Protein AF-A0ABD0NLP5-F1 (afdb_monomer_lite)

Radius of gyration: 25.85 Å; chains: 1; bounding box: 29×28×86 Å

Sequence (72 aa):
VRLDPKGKYYNAFIQEVGTQTTAVTVFIEELGEKHLVPLTNLKPVNPVPAWNITPSRKGNSYNHPEQYPGEI

Organism: Cirrhinus mrigala (NCBI:txid683832)

Foldseek 3Di:
DADDPPDDDFDWAFDDDDPDPFWGWIQGPVVRDIDIGGPVNDDDDPPDPPPDPPPDDDDDDDDDDDDDDDDD

Secondary structure (DSSP, 8-state):
-BSSTTPPBPPEEEEE--S-TTEEEEEETTTTEEEEEEGGG--PPPPPP-TT---------------PPPP-

Structure (mmCIF, N/CA/C/O backbone):
data_AF-A0ABD0NLP5-F1
#
_entry.id   AF-A0ABD0NLP5-F1
#
loop_
_atom_site.group_PDB
_atom_site.id
_atom_site.type_symbol
_atom_site.label_atom_id
_atom_site.label_alt_id
_atom_site.label_comp_id
_atom_site.label_asym_id
_atom_site.lab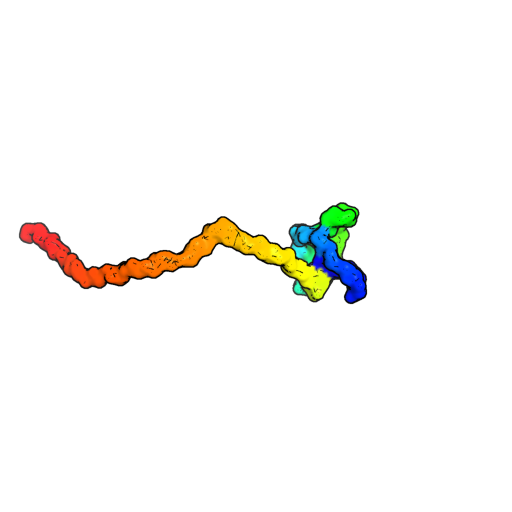el_entity_id
_atom_site.label_seq_id
_atom_site.pdbx_PDB_ins_code
_atom_site.Cartn_x
_atom_site.Cartn_y
_atom_site.Cartn_z
_atom_site.occupancy
_atom_site.B_iso_or_equiv
_atom_site.auth_seq_id
_atom_site.auth_comp_id
_atom_site.auth_asym_id
_atom_site.auth_atom_id
_atom_site.pdbx_PDB_model_num
ATOM 1 N N . VAL A 1 1 ? -2.749 1.833 2.691 1.00 93.19 1 VAL A N 1
ATOM 2 C CA . VAL A 1 1 ? -2.101 0.691 3.382 1.00 93.19 1 VAL A CA 1
ATOM 3 C C . VAL A 1 1 ? -2.601 0.610 4.808 1.00 93.19 1 VAL A C 1
ATOM 5 O O . VAL A 1 1 ? -2.642 1.646 5.450 1.00 93.19 1 VAL A O 1
ATOM 8 N N . ARG A 1 2 ? -2.991 -0.564 5.308 1.00 94.88 2 ARG A N 1
ATOM 9 C CA . ARG A 1 2 ? -3.386 -0.752 6.713 1.00 94.88 2 ARG A CA 1
ATOM 10 C C . ARG A 1 2 ? -2.352 -1.610 7.448 1.00 94.88 2 ARG A C 1
ATOM 12 O O . ARG A 1 2 ? -2.080 -2.722 7.007 1.00 94.88 2 ARG A O 1
ATOM 19 N N . LEU A 1 3 ? -1.803 -1.090 8.546 1.00 92.25 3 LEU A N 1
ATOM 20 C CA . LEU A 1 3 ? -0.812 -1.795 9.369 1.00 92.25 3 LEU A CA 1
ATOM 21 C C . LEU A 1 3 ? -1.482 -2.673 10.435 1.00 92.25 3 LEU A C 1
ATOM 23 O O . LEU A 1 3 ? -1.191 -3.861 10.518 1.00 92.25 3 LEU A O 1
ATOM 27 N N . ASP A 1 4 ? -2.457 -2.127 11.164 1.00 90.88 4 ASP A N 1
ATOM 28 C CA . ASP A 1 4 ? -3.191 -2.864 12.198 1.00 90.88 4 ASP A CA 1
ATOM 29 C C . ASP A 1 4 ? -4.547 -3.382 11.697 1.00 90.88 4 ASP A C 1
ATOM 31 O O . ASP A 1 4 ? -5.250 -2.658 10.987 1.00 90.88 4 ASP A O 1
ATOM 35 N N . PRO A 1 5 ? -5.025 -4.566 12.127 1.00 86.44 5 PRO A N 1
ATOM 36 C CA . PRO A 1 5 ? -6.317 -5.116 11.694 1.00 86.44 5 PRO A CA 1
ATOM 37 C C . PRO A 1 5 ? -7.519 -4.175 11.888 1.00 86.44 5 PRO A C 1
ATOM 39 O O . PRO A 1 5 ? -8.465 -4.207 11.099 1.00 86.44 5 PRO A O 1
ATOM 42 N N . LYS A 1 6 ? -7.478 -3.314 12.912 1.00 89.12 6 LYS A N 1
ATOM 43 C CA . LYS A 1 6 ? -8.505 -2.298 13.213 1.00 89.12 6 LYS A CA 1
ATOM 44 C C . LYS A 1 6 ? -8.025 -0.858 12.966 1.00 89.12 6 LYS A C 1
ATOM 46 O O . LYS A 1 6 ? -8.707 0.082 13.357 1.00 89.12 6 LYS A O 1
ATOM 51 N N . GLY A 1 7 ? -6.856 -0.689 12.348 1.00 91.06 7 GLY A N 1
ATOM 52 C CA . GLY A 1 7 ? -6.235 0.610 12.099 1.00 91.06 7 GLY A CA 1
ATOM 53 C C . GLY A 1 7 ? -6.789 1.337 10.872 1.00 91.06 7 GLY A C 1
ATOM 54 O O . GLY A 1 7 ? -7.537 0.776 10.062 1.00 91.06 7 GLY A O 1
ATOM 55 N N . LYS A 1 8 ? -6.379 2.601 10.726 1.00 93.25 8 LYS A N 1
ATOM 56 C CA . LYS A 1 8 ? -6.674 3.427 9.547 1.00 93.25 8 LYS A CA 1
ATOM 57 C C . LYS A 1 8 ? -5.851 2.989 8.328 1.00 93.25 8 LYS A C 1
ATOM 59 O O . LYS A 1 8 ? -4.880 2.240 8.441 1.00 93.25 8 LYS A O 1
ATOM 64 N N . TYR A 1 9 ? -6.245 3.478 7.153 1.00 94.12 9 TYR A N 1
ATOM 65 C CA . TYR A 1 9 ? -5.430 3.366 5.946 1.00 94.12 9 TYR A CA 1
ATOM 66 C C . TYR A 1 9 ? -4.534 4.598 5.811 1.00 94.12 9 TYR A C 1
ATOM 68 O O . TYR A 1 9 ? -5.008 5.723 5.923 1.00 94.12 9 TYR A O 1
ATOM 76 N N . TYR A 1 10 ? -3.259 4.358 5.534 1.00 94.56 10 TYR A N 1
ATOM 77 C CA . TYR A 1 10 ? -2.249 5.360 5.220 1.00 94.56 10 TYR A CA 1
ATOM 78 C C . TYR A 1 10 ? -2.050 5.465 3.707 1.00 94.56 10 TYR A C 1
ATOM 80 O O . TYR A 1 10 ? -2.158 4.450 3.001 1.00 94.56 10 TYR A O 1
ATOM 88 N N . ASN A 1 11 ? -1.712 6.656 3.219 1.00 94.69 11 ASN A N 1
ATOM 89 C CA . ASN A 1 11 ? -1.168 6.805 1.873 1.00 94.69 11 ASN A CA 1
ATOM 90 C C . ASN A 1 11 ? 0.213 6.155 1.802 1.00 94.69 11 ASN A C 1
ATOM 92 O O . ASN A 1 11 ? 0.986 6.174 2.763 1.00 94.69 11 ASN A O 1
ATOM 96 N N . ALA A 1 12 ? 0.492 5.519 0.672 1.00 95.38 12 ALA A N 1
ATOM 97 C CA . ALA A 1 12 ? 1.756 4.8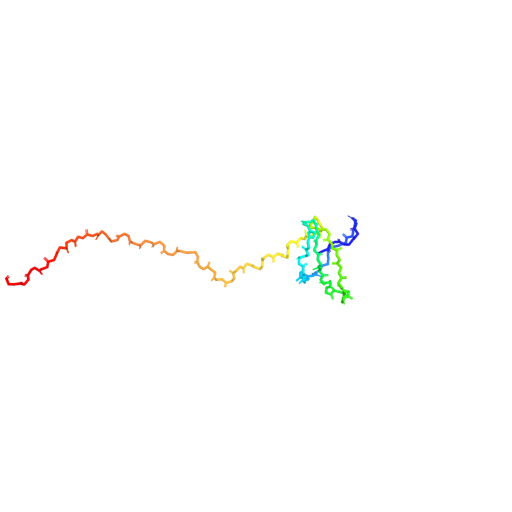45 0.456 1.00 95.38 12 ALA A CA 1
ATOM 98 C C . ALA A 1 12 ? 2.016 4.637 -1.030 1.00 95.38 12 ALA A C 1
ATOM 100 O O . ALA A 1 12 ? 1.082 4.541 -1.829 1.00 95.38 12 ALA A O 1
ATOM 101 N N . PHE A 1 13 ? 3.289 4.447 -1.353 1.00 94.69 13 PHE A N 1
ATOM 102 C CA . PHE A 1 13 ? 3.750 4.103 -2.689 1.00 94.69 13 PHE A CA 1
ATOM 103 C C . PHE A 1 13 ? 4.304 2.685 -2.695 1.00 94.69 13 PHE A C 1
ATOM 105 O O . PHE A 1 13 ? 5.076 2.312 -1.808 1.00 94.69 13 PHE A O 1
ATOM 112 N N . ILE A 1 14 ? 3.930 1.892 -3.697 1.00 94.06 14 ILE A N 1
ATOM 113 C CA . ILE A 1 14 ? 4.547 0.582 -3.913 1.00 94.06 14 ILE A CA 1
ATOM 114 C C . ILE A 1 14 ? 5.992 0.827 -4.343 1.00 94.06 14 ILE A C 1
ATOM 116 O O . ILE A 1 14 ? 6.237 1.566 -5.291 1.00 94.06 14 ILE A O 1
ATOM 120 N N . GLN A 1 15 ? 6.931 0.235 -3.612 1.00 95.06 15 GLN A N 1
ATOM 121 C CA . GLN A 1 15 ? 8.359 0.338 -3.904 1.00 95.06 15 GLN A CA 1
ATOM 122 C C . GLN A 1 15 ? 8.831 -0.885 -4.681 1.00 95.06 15 GLN A C 1
ATOM 124 O O . GLN A 1 15 ? 9.542 -0.752 -5.670 1.00 95.06 15 GLN A O 1
ATOM 129 N N . GLU A 1 16 ? 8.423 -2.074 -4.233 1.00 92.50 16 GLU A N 1
ATOM 130 C CA . GLU A 1 16 ? 8.879 -3.334 -4.806 1.00 92.50 16 GLU A CA 1
ATOM 131 C C . GLU 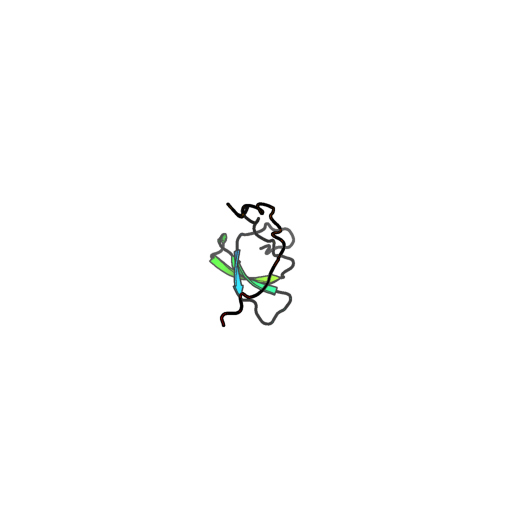A 1 16 ? 7.825 -4.432 -4.648 1.00 92.50 16 GLU A C 1
ATOM 133 O O . GLU A 1 16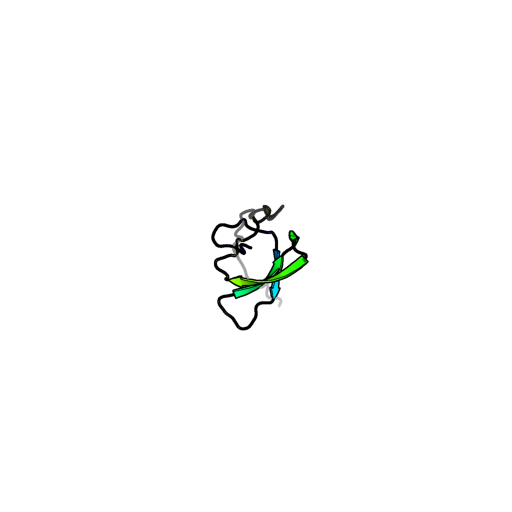 ? 7.166 -4.557 -3.609 1.00 92.50 16 GLU A O 1
ATOM 138 N N . VAL A 1 17 ? 7.714 -5.261 -5.685 1.00 85.31 17 VAL A N 1
ATOM 139 C CA . VAL A 1 17 ? 7.011 -6.543 -5.644 1.00 85.31 17 VAL A CA 1
ATOM 140 C C . VAL A 1 17 ? 8.083 -7.627 -5.610 1.00 85.31 17 VAL A C 1
ATOM 142 O O . VAL A 1 17 ? 8.735 -7.886 -6.618 1.00 85.31 17 VAL A O 1
ATOM 145 N N . GLY A 1 18 ? 8.307 -8.197 -4.426 1.00 80.31 18 GLY A N 1
ATOM 146 C CA . GLY A 1 18 ? 9.290 -9.260 -4.233 1.00 80.31 18 GLY A CA 1
ATOM 147 C C . GLY A 1 18 ? 8.802 -10.612 -4.766 1.00 80.31 18 GLY A C 1
ATOM 148 O O . GLY A 1 18 ? 7.819 -10.712 -5.497 1.00 80.31 18 GLY A O 1
ATOM 149 N N . THR A 1 19 ? 9.455 -11.693 -4.343 1.00 88.44 19 THR A N 1
ATOM 150 C CA . THR A 1 19 ? 9.057 -13.069 -4.703 1.00 88.44 19 THR A CA 1
ATOM 151 C C . THR A 1 19 ? 7.799 -13.552 -3.975 1.00 88.44 19 THR A C 1
ATOM 153 O O . THR A 1 19 ? 7.210 -14.564 -4.355 1.00 88.44 19 THR A O 1
ATOM 156 N N . GLN A 1 20 ? 7.372 -12.845 -2.925 1.00 87.06 20 GLN A N 1
ATOM 157 C CA . GLN A 1 20 ? 6.146 -13.153 -2.199 1.00 87.06 20 GLN A CA 1
ATOM 158 C C . GLN A 1 20 ? 4.923 -12.685 -2.984 1.00 87.06 20 GLN A C 1
ATOM 160 O O . GLN A 1 20 ? 4.678 -11.500 -3.162 1.00 87.06 20 GLN A O 1
ATOM 165 N N . THR A 1 21 ? 4.103 -13.644 -3.400 1.00 90.44 21 THR A N 1
ATOM 166 C CA . THR A 1 21 ? 2.882 -13.395 -4.178 1.00 90.44 21 THR A CA 1
ATOM 167 C C . THR A 1 21 ? 1.749 -12.770 -3.361 1.00 90.44 21 THR A C 1
ATOM 169 O O . THR A 1 21 ? 0.761 -12.314 -3.928 1.00 90.44 21 THR A O 1
ATOM 172 N N . THR A 1 22 ? 1.863 -12.755 -2.030 1.00 94.12 22 THR A N 1
ATOM 173 C CA . THR A 1 22 ? 0.798 -12.333 -1.106 1.00 94.12 22 THR A CA 1
ATOM 174 C C . THR A 1 22 ? 1.084 -11.014 -0.391 1.00 94.12 22 THR A C 1
ATOM 176 O O . THR A 1 22 ? 0.195 -10.488 0.286 1.00 94.12 22 THR A O 1
ATOM 179 N N . ALA A 1 23 ? 2.288 -10.459 -0.535 1.00 93.56 23 ALA A N 1
ATOM 180 C CA . ALA A 1 23 ? 2.717 -9.245 0.147 1.00 93.56 23 ALA A CA 1
ATOM 181 C C . ALA A 1 23 ? 3.653 -8.418 -0.735 1.00 93.56 23 ALA A C 1
ATOM 183 O O . ALA A 1 23 ? 4.350 -8.951 -1.592 1.00 93.56 23 ALA A O 1
ATOM 184 N N . VAL A 1 24 ? 3.672 -7.108 -0.511 1.00 95.69 24 VAL A N 1
ATOM 185 C CA . VAL A 1 24 ? 4.528 -6.173 -1.250 1.00 95.69 24 VAL A CA 1
ATOM 186 C C . VAL A 1 24 ? 5.187 -5.190 -0.301 1.00 95.69 24 VAL A C 1
ATOM 188 O O . VAL A 1 24 ? 4.652 -4.887 0.770 1.00 95.69 24 VAL A O 1
ATOM 191 N N . THR A 1 25 ? 6.339 -4.667 -0.712 1.00 95.50 25 THR A N 1
ATOM 192 C CA . THR A 1 25 ? 7.034 -3.623 0.034 1.00 95.50 25 THR A CA 1
ATOM 193 C C . THR A 1 25 ? 6.506 -2.265 -0.405 1.00 95.50 25 THR A C 1
ATOM 195 O O . THR A 1 25 ? 6.597 -1.877 -1.574 1.00 95.50 25 THR A O 1
ATOM 198 N N . VAL A 1 26 ? 5.959 -1.522 0.548 1.00 95.94 26 VAL A N 1
ATOM 199 C CA . VAL A 1 26 ? 5.401 -0.181 0.355 1.00 95.94 26 VAL A CA 1
ATOM 200 C C . VAL A 1 26 ? 6.148 0.823 1.219 1.00 95.94 26 VAL A C 1
ATOM 202 O O . VAL A 1 26 ? 6.606 0.490 2.305 1.00 95.94 26 VAL A O 1
ATOM 205 N N . PHE A 1 27 ? 6.258 2.060 0.754 1.00 96.56 27 PHE A N 1
ATOM 206 C CA . PHE A 1 27 ? 6.741 3.187 1.545 1.00 96.56 27 PHE A CA 1
ATOM 207 C C . PHE A 1 27 ? 5.549 3.993 2.044 1.00 96.56 27 PHE A C 1
ATOM 209 O O . PHE A 1 27 ? 4.751 4.456 1.227 1.00 96.56 27 PHE A O 1
ATOM 216 N N . ILE A 1 28 ? 5.416 4.146 3.359 1.00 95.69 28 ILE A N 1
ATOM 217 C CA . ILE A 1 28 ? 4.299 4.866 3.975 1.00 95.69 28 ILE A CA 1
ATOM 218 C C . ILE A 1 28 ? 4.680 6.335 4.120 1.00 95.69 28 ILE A C 1
ATOM 220 O O . ILE A 1 28 ? 5.601 6.666 4.860 1.00 95.69 28 ILE A O 1
ATOM 224 N N . GLU A 1 29 ? 3.946 7.208 3.431 1.00 92.88 29 GLU A N 1
ATOM 225 C CA . GLU A 1 29 ? 4.264 8.637 3.317 1.00 92.88 29 GLU A CA 1
ATOM 226 C C . GLU A 1 29 ? 4.328 9.335 4.683 1.00 92.88 29 GLU A C 1
ATOM 228 O O . GLU A 1 29 ? 5.292 10.038 4.964 1.00 92.88 29 GLU A O 1
ATOM 233 N N . GLU A 1 30 ? 3.345 9.083 5.557 1.00 92.62 30 GLU A N 1
ATOM 234 C CA . GLU A 1 30 ? 3.281 9.696 6.895 1.00 92.62 30 GLU A CA 1
ATOM 235 C C . GLU A 1 30 ? 4.411 9.229 7.829 1.00 92.62 30 GLU A C 1
ATOM 237 O O . GLU A 1 30 ? 4.760 9.949 8.761 1.00 92.62 30 GLU A O 1
ATOM 242 N N . LEU A 1 31 ? 4.953 8.024 7.614 1.00 92.81 31 LEU A N 1
ATOM 243 C CA . LEU A 1 31 ? 5.963 7.427 8.496 1.00 92.81 31 LEU A CA 1
ATOM 244 C C . LEU A 1 31 ? 7.387 7.618 7.974 1.00 92.81 31 LEU A C 1
ATOM 246 O O . LEU A 1 31 ? 8.329 7.586 8.755 1.00 92.81 31 LEU A O 1
ATOM 250 N N . GLY A 1 32 ? 7.562 7.801 6.666 1.00 94.81 32 GLY A N 1
ATOM 251 C CA . GLY A 1 32 ? 8.891 7.863 6.065 1.00 94.81 32 GLY A CA 1
ATOM 252 C C . GLY A 1 32 ? 9.613 6.509 6.030 1.00 94.81 32 GLY A C 1
ATOM 253 O O . GLY A 1 32 ? 10.830 6.471 5.866 1.00 94.81 32 GLY A O 1
ATOM 254 N N . GLU A 1 33 ? 8.884 5.397 6.172 1.00 95.94 33 GLU A N 1
ATOM 255 C CA . GLU A 1 33 ? 9.449 4.053 6.338 1.00 95.94 33 GLU A CA 1
ATOM 256 C C . GLU A 1 33 ? 8.902 3.043 5.317 1.00 95.94 33 GLU A C 1
ATOM 258 O O . GLU A 1 33 ? 7.785 3.171 4.798 1.00 95.94 33 GLU A O 1
ATOM 263 N N . LYS A 1 34 ? 9.705 2.007 5.025 1.00 95.31 34 LYS A N 1
ATOM 264 C CA . LYS A 1 34 ? 9.319 0.875 4.171 1.00 95.31 34 LYS A CA 1
ATOM 265 C C . LYS A 1 34 ? 8.738 -0.258 5.013 1.00 95.31 34 LYS A C 1
ATOM 267 O O . LYS A 1 34 ? 9.368 -0.712 5.960 1.00 95.31 34 LYS A O 1
ATOM 272 N N . HIS A 1 35 ? 7.587 -0.777 4.600 1.00 94.19 35 HIS A N 1
ATOM 273 C CA . HIS A 1 35 ? 6.903 -1.889 5.251 1.00 94.19 35 HIS A CA 1
ATOM 274 C C . HIS A 1 35 ? 6.552 -2.984 4.250 1.00 94.19 35 HIS A C 1
ATOM 276 O O . HIS A 1 35 ? 6.084 -2.700 3.147 1.00 94.19 35 HIS A O 1
ATOM 282 N N . LEU A 1 36 ? 6.714 -4.241 4.663 1.00 94.81 36 LEU A N 1
ATOM 283 C CA . LEU A 1 36 ? 6.184 -5.393 3.941 1.00 94.81 36 LEU A CA 1
ATOM 284 C C . LEU A 1 36 ? 4.739 -5.631 4.382 1.00 94.81 36 LEU A C 1
ATOM 286 O O . LEU A 1 36 ? 4.485 -5.929 5.549 1.00 94.81 36 LEU A O 1
ATOM 290 N N . VAL A 1 37 ? 3.785 -5.460 3.467 1.00 94.06 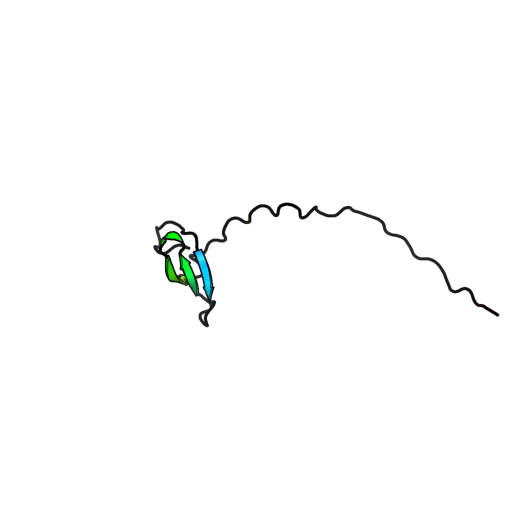37 VAL A N 1
ATOM 291 C CA . VAL A 1 37 ? 2.354 -5.460 3.796 1.00 94.06 37 VAL A CA 1
ATOM 292 C C . VAL A 1 37 ? 1.590 -6.455 2.919 1.00 94.06 37 VAL A C 1
ATOM 294 O O . VAL A 1 37 ? 1.816 -6.491 1.707 1.00 94.06 37 VAL A O 1
ATOM 297 N N . PRO A 1 38 ? 0.655 -7.244 3.489 1.00 94.50 38 PRO A N 1
ATOM 298 C CA . PRO A 1 38 ? -0.206 -8.126 2.711 1.00 94.50 38 PRO A CA 1
ATOM 299 C C . PRO A 1 38 ? -1.049 -7.366 1.686 1.00 94.50 38 PRO A C 1
ATOM 301 O O . PRO A 1 38 ? -1.585 -6.294 1.981 1.00 94.50 38 PRO A O 1
ATOM 304 N N . LEU A 1 39 ? -1.264 -7.969 0.516 1.00 93.94 39 LEU A N 1
ATOM 305 C CA . LEU A 1 39 ? -2.105 -7.395 -0.542 1.00 93.94 39 LEU A CA 1
ATOM 306 C C . LEU A 1 39 ? -3.543 -7.120 -0.069 1.00 93.94 39 LEU A C 1
ATOM 308 O O . LEU A 1 39 ? -4.154 -6.136 -0.477 1.00 93.94 39 LEU A O 1
ATOM 312 N N . THR A 1 40 ? -4.064 -7.931 0.857 1.00 94.38 40 THR A N 1
ATOM 313 C CA . THR A 1 40 ? -5.398 -7.763 1.466 1.00 94.38 40 THR A CA 1
ATOM 314 C C . THR A 1 40 ? -5.540 -6.493 2.310 1.00 94.38 40 THR A C 1
ATOM 316 O O . THR A 1 40 ? -6.657 -6.061 2.592 1.00 94.38 40 THR A O 1
ATOM 319 N N . ASN A 1 41 ? -4.424 -5.879 2.708 1.00 94.69 41 ASN A N 1
ATOM 320 C CA . ASN A 1 41 ? -4.381 -4.642 3.485 1.00 94.69 41 ASN A CA 1
ATOM 321 C C . ASN A 1 41 ? -4.089 -3.403 2.615 1.00 94.69 41 ASN A C 1
ATOM 323 O O . ASN A 1 41 ? -3.878 -2.300 3.140 1.00 94.69 41 ASN A O 1
ATOM 327 N N . LEU A 1 42 ? -4.089 -3.554 1.289 1.00 93.44 42 LEU A N 1
ATOM 328 C CA . LEU A 1 42 ? -3.997 -2.452 0.341 1.00 93.44 42 LEU A CA 1
ATOM 329 C C . LEU A 1 42 ? -5.387 -2.036 -0.130 1.00 93.44 42 LEU A C 1
ATOM 331 O O . LEU A 1 42 ? -6.275 -2.856 -0.341 1.00 93.44 42 LEU A O 1
ATOM 335 N N . LYS A 1 43 ? -5.559 -0.731 -0.319 1.00 92.44 43 LYS A N 1
ATOM 336 C CA . LYS A 1 43 ? -6.701 -0.167 -1.031 1.00 92.44 43 LYS A CA 1
ATOM 337 C C . LYS A 1 43 ? -6.161 0.719 -2.145 1.00 92.44 43 LYS A C 1
ATOM 339 O O . LYS A 1 43 ? -5.208 1.456 -1.876 1.00 92.44 43 LYS A O 1
ATOM 344 N N . PRO A 1 44 ? -6.732 0.650 -3.358 1.00 89.19 44 PRO A N 1
ATOM 345 C CA . PRO A 1 44 ? -6.377 1.581 -4.411 1.00 89.19 44 PRO A CA 1
ATOM 346 C C . PRO A 1 44 ? -6.700 2.997 -3.937 1.00 89.19 44 PRO A C 1
ATOM 348 O O . PRO A 1 44 ? -7.747 3.237 -3.330 1.00 89.19 44 PRO A O 1
ATOM 351 N N . VAL A 1 45 ? -5.786 3.928 -4.195 1.00 86.69 45 VAL A N 1
ATOM 352 C CA . VAL A 1 45 ? -6.101 5.350 -4.061 1.00 86.69 45 VAL A CA 1
ATOM 353 C C . VAL A 1 45 ? -7.207 5.639 -5.072 1.00 86.69 45 VAL A C 1
ATOM 355 O O . VAL A 1 45 ? -7.152 5.123 -6.190 1.00 86.69 45 VAL A O 1
ATOM 358 N N . ASN A 1 46 ? -8.235 6.391 -4.662 1.00 80.25 46 ASN A N 1
ATOM 359 C CA . ASN A 1 46 ? -9.351 6.728 -5.543 1.00 80.25 46 ASN A CA 1
ATOM 360 C C . ASN A 1 46 ? -8.790 7.221 -6.882 1.00 80.25 46 ASN A C 1
ATOM 362 O O . ASN A 1 46 ? -8.005 8.176 -6.870 1.00 80.25 46 ASN A O 1
ATOM 366 N N . PRO A 1 47 ? -9.144 6.585 -8.014 1.00 67.88 47 PRO A N 1
ATOM 367 C CA . PRO A 1 47 ? -8.711 7.082 -9.302 1.00 67.88 47 PRO A CA 1
ATOM 368 C C . PRO A 1 47 ? -9.265 8.495 -9.427 1.00 67.88 47 PRO A C 1
ATOM 370 O O . PRO A 1 47 ? -10.478 8.708 -9.365 1.00 67.88 47 PRO A O 1
ATOM 373 N N . VAL A 1 48 ? -8.370 9.474 -9.543 1.00 66.81 48 VAL A N 1
ATOM 374 C CA . VAL A 1 48 ? -8.774 10.824 -9.930 1.00 66.81 48 VAL A CA 1
ATOM 375 C C . VAL A 1 48 ? -9.530 10.655 -11.253 1.00 66.81 48 VAL A C 1
ATOM 377 O O . VAL A 1 48 ? -9.009 9.946 -12.122 1.00 66.81 48 VAL A O 1
ATOM 380 N N . PRO A 1 49 ? -10.749 11.208 -11.420 1.00 63.56 49 PRO A N 1
ATOM 381 C CA . PRO A 1 49 ? -11.456 11.114 -12.688 1.00 63.56 49 PRO A CA 1
ATOM 382 C C . PRO A 1 49 ? -10.496 11.564 -13.785 1.00 63.56 49 PRO A C 1
ATOM 384 O O . PRO A 1 49 ? -9.955 12.667 -13.707 1.00 63.56 49 PRO A O 1
ATOM 387 N N . ALA A 1 50 ? -10.215 10.674 -14.737 1.00 60.03 50 ALA A N 1
ATOM 388 C CA . ALA A 1 50 ? -9.295 10.940 -15.829 1.00 60.03 50 ALA A CA 1
ATOM 389 C C . ALA A 1 50 ? -9.770 12.209 -16.548 1.00 60.03 50 ALA A C 1
ATOM 391 O O . ALA A 1 50 ? -10.795 12.207 -17.232 1.00 60.03 50 ALA A O 1
ATOM 392 N N . TRP A 1 51 ? -9.071 13.316 -16.321 1.00 60.03 51 TRP A N 1
ATOM 393 C CA . TRP A 1 51 ? -9.414 14.623 -16.852 1.00 60.03 51 TRP A CA 1
ATOM 394 C C . TRP A 1 51 ? -9.135 14.612 -18.360 1.00 60.03 51 TRP A C 1
ATOM 396 O O . TRP A 1 51 ? -8.066 14.976 -18.812 1.00 60.03 51 TRP A O 1
ATOM 406 N N . ASN A 1 52 ? -10.121 14.204 -19.158 1.00 54.31 52 ASN A N 1
ATOM 407 C CA . ASN A 1 52 ? -10.119 14.212 -20.631 1.00 54.31 52 ASN A CA 1
ATOM 408 C C . ASN A 1 52 ? -9.649 12.922 -21.321 1.00 54.31 52 ASN A C 1
ATOM 410 O O . ASN A 1 52 ? -8.808 12.959 -22.216 1.00 54.31 52 ASN A O 1
ATOM 414 N N . ILE A 1 53 ? -10.291 11.789 -21.037 1.00 56.47 53 ILE A N 1
ATOM 415 C CA . ILE A 1 53 ? -10.538 10.846 -22.137 1.00 56.47 53 ILE A CA 1
ATOM 416 C C . ILE A 1 53 ? -11.957 11.116 -22.616 1.00 56.47 53 ILE A C 1
ATOM 418 O O . ILE A 1 53 ? -12.924 10.609 -22.054 1.00 56.47 53 ILE A O 1
ATOM 422 N N . THR A 1 54 ? -12.093 11.984 -23.615 1.00 59.38 54 THR A N 1
ATOM 423 C CA . THR A 1 54 ? -13.355 12.203 -24.323 1.00 59.38 54 THR A CA 1
ATOM 424 C C . THR A 1 54 ? -13.803 10.866 -24.926 1.00 59.38 54 THR A C 1
ATOM 426 O O . THR A 1 54 ? -13.097 10.329 -25.784 1.00 59.38 54 THR A O 1
ATOM 429 N N . PRO A 1 55 ? -14.947 10.288 -24.520 1.00 55.38 55 PRO A N 1
ATOM 430 C CA . PRO A 1 55 ? -15.436 9.069 -25.143 1.00 55.38 55 PRO A CA 1
ATOM 431 C C . PRO A 1 55 ? -15.923 9.383 -26.567 1.00 55.38 55 PRO A C 1
ATOM 433 O O . PRO A 1 55 ? -16.818 10.198 -26.768 1.00 55.38 55 PRO A O 1
ATOM 436 N N . SER A 1 56 ? -15.275 8.739 -27.542 1.00 56.38 56 SER A N 1
ATOM 437 C CA . SER A 1 56 ? -15.715 8.408 -28.907 1.00 56.38 56 SER A CA 1
ATOM 438 C C . SER A 1 56 ? -16.794 9.290 -29.568 1.00 56.38 56 SER A C 1
ATOM 440 O O . SER A 1 56 ? -17.991 9.143 -29.310 1.00 56.38 56 SER A O 1
ATOM 442 N N . ARG A 1 57 ? -16.403 10.095 -30.571 1.00 57.19 57 ARG A N 1
ATOM 443 C CA . ARG A 1 57 ? -17.335 10.489 -31.644 1.00 57.19 57 ARG A CA 1
ATOM 444 C C . ARG A 1 57 ? -17.416 9.383 -32.700 1.00 57.19 57 ARG A C 1
ATOM 446 O O . ARG A 1 57 ? -16.633 9.320 -33.637 1.00 57.19 57 ARG A O 1
ATOM 453 N N . LYS A 1 58 ? -18.406 8.522 -32.494 1.00 53.16 58 LYS A N 1
ATOM 454 C CA . LYS A 1 58 ? -19.311 7.902 -33.475 1.00 53.16 58 LYS A CA 1
ATOM 455 C C . LYS A 1 58 ? -19.142 8.345 -34.953 1.00 53.16 58 LYS A C 1
ATOM 457 O O . LYS A 1 58 ? -19.421 9.493 -35.276 1.00 53.16 58 LYS A O 1
ATOM 462 N N . GLY A 1 59 ? -18.869 7.363 -35.823 1.00 51.25 59 GLY A N 1
ATOM 463 C CA . GLY A 1 59 ? -19.472 7.213 -37.160 1.00 51.25 59 GLY A CA 1
ATOM 464 C C . GLY A 1 59 ? -18.803 7.904 -38.356 1.00 51.25 59 GLY A C 1
ATOM 465 O O . GLY A 1 59 ? -18.963 9.101 -38.539 1.00 51.25 59 GLY A O 1
ATOM 466 N N . ASN A 1 60 ? -18.196 7.121 -39.257 1.00 45.50 60 ASN A N 1
ATOM 467 C CA . ASN A 1 60 ? -18.841 6.829 -40.543 1.00 45.50 60 ASN A CA 1
ATOM 468 C C . ASN A 1 60 ? -18.162 5.641 -41.242 1.00 45.50 60 ASN A C 1
ATOM 470 O O . ASN A 1 60 ? -16.984 5.678 -41.586 1.00 45.50 60 ASN A O 1
ATOM 474 N N . SER A 1 61 ? -18.942 4.590 -41.461 1.00 56.53 61 SER A N 1
ATOM 475 C CA . SER A 1 61 ? -18.709 3.585 -42.487 1.00 56.53 61 SER A CA 1
ATOM 476 C C . SER A 1 61 ? -18.672 4.267 -43.857 1.00 56.53 61 SER A C 1
ATOM 478 O O . SER A 1 61 ? -19.710 4.737 -44.325 1.00 56.53 61 SER A O 1
ATOM 480 N N . TYR A 1 62 ? -17.514 4.301 -44.512 1.00 44.94 62 TYR A N 1
ATOM 481 C CA . TYR A 1 62 ? -17.457 4.511 -45.955 1.00 44.94 62 TYR A CA 1
ATOM 482 C C . TYR A 1 62 ? -17.145 3.178 -46.619 1.00 44.94 62 TYR A C 1
ATOM 484 O O . TYR A 1 62 ? -16.066 2.608 -46.477 1.00 44.94 62 TYR A O 1
ATOM 492 N N . ASN A 1 63 ? -18.188 2.673 -47.265 1.00 51.59 63 ASN A N 1
ATOM 493 C CA . ASN A 1 63 ? -18.184 1.566 -48.196 1.00 51.59 63 ASN A CA 1
ATOM 494 C C . ASN A 1 63 ? -17.101 1.760 -49.270 1.00 51.59 63 ASN A C 1
ATOM 496 O O . ASN A 1 63 ? -16.929 2.857 -49.796 1.00 51.59 63 ASN A O 1
ATOM 500 N N . HIS A 1 64 ? -16.423 0.666 -49.603 1.00 45.69 64 HIS A N 1
ATOM 501 C CA . HIS A 1 64 ? -15.643 0.492 -50.827 1.00 45.69 64 HIS A CA 1
ATOM 502 C C . HIS A 1 64 ? -16.560 0.652 -52.058 1.00 45.69 64 HIS A C 1
ATOM 504 O O . HIS A 1 64 ? -17.682 0.135 -52.019 1.00 45.69 64 HIS A O 1
ATOM 510 N N . PRO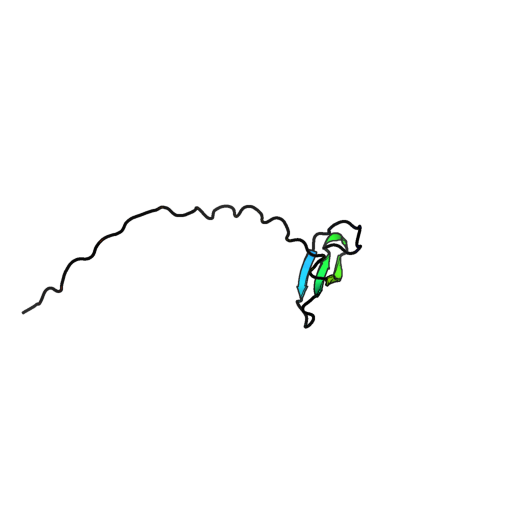 A 1 65 ? -16.109 1.323 -53.136 1.00 47.78 65 PRO A N 1
ATOM 511 C CA . PRO A 1 65 ? -15.887 0.526 -54.343 1.00 47.78 65 PRO A CA 1
ATOM 512 C C . PRO A 1 65 ? -14.697 0.960 -55.229 1.00 47.78 65 PRO A C 1
ATOM 514 O O . PRO A 1 65 ? -14.213 2.084 -55.165 1.00 47.78 65 PRO A O 1
ATOM 517 N N . GLU A 1 66 ? -14.326 0.010 -56.091 1.00 44.09 66 GLU A N 1
ATOM 518 C CA . GLU A 1 66 ? -13.722 0.137 -57.427 1.00 44.09 66 GLU A CA 1
ATOM 519 C C . GLU A 1 66 ? -12.257 0.598 -57.590 1.00 44.09 66 GLU A C 1
ATOM 521 O O . GLU A 1 66 ? -11.877 1.707 -57.247 1.00 44.09 66 GLU A O 1
ATOM 526 N N . GLN A 1 67 ? -11.333 -0.289 -57.986 1.00 45.56 67 GLN A N 1
ATOM 527 C CA . GLN A 1 67 ? -11.108 -0.912 -59.313 1.00 45.56 67 GLN A CA 1
ATOM 528 C C . GLN A 1 67 ? -10.146 -0.070 -60.174 1.00 45.56 67 GLN A C 1
ATOM 530 O O . GLN A 1 67 ? -10.430 1.062 -60.547 1.00 45.56 67 GLN A O 1
ATOM 535 N N . TYR A 1 68 ? -8.972 -0.655 -60.432 1.00 39.47 68 TYR A N 1
ATOM 536 C CA . TYR A 1 68 ? -7.813 -0.095 -61.136 1.00 39.47 68 TYR A CA 1
ATOM 537 C C . TYR A 1 68 ? -8.149 0.560 -62.489 1.00 39.47 68 TYR A C 1
ATOM 539 O O . TYR A 1 68 ? -8.838 -0.073 -63.293 1.00 39.47 68 TYR A O 1
ATOM 547 N N . PRO A 1 69 ? -7.576 1.732 -62.828 1.00 53.59 69 PRO A N 1
ATOM 548 C CA . PRO A 1 69 ? -7.470 2.140 -64.218 1.00 53.59 69 PRO A CA 1
ATOM 549 C C . PRO A 1 69 ? -6.270 1.419 -64.847 1.00 53.59 69 PRO A C 1
ATOM 551 O O . PRO A 1 69 ? -5.134 1.560 -64.394 1.00 53.59 69 PRO A O 1
ATOM 554 N N . GLY A 1 70 ? -6.531 0.606 -65.869 1.00 46.38 70 GLY A N 1
ATOM 555 C CA . GLY A 1 70 ? -5.493 0.155 -66.788 1.00 46.38 70 GLY A CA 1
ATOM 556 C C . GLY A 1 70 ? -5.020 1.332 -67.640 1.00 46.38 70 GLY A C 1
ATOM 557 O O . GLY A 1 70 ? -5.840 2.044 -68.218 1.00 46.38 70 GLY A O 1
ATOM 558 N N . GLU A 1 71 ? -3.707 1.526 -67.710 1.00 48.44 71 GLU A N 1
ATOM 559 C CA . GLU A 1 71 ? -3.060 2.313 -68.756 1.00 48.44 71 GLU A CA 1
ATOM 560 C C . GLU A 1 71 ? -2.492 1.342 -69.808 1.00 48.44 71 GLU A C 1
ATOM 562 O O . GLU A 1 71 ? -1.830 0.371 -69.438 1.00 48.44 71 GLU A O 1
ATOM 567 N N . ILE A 1 72 ? -2.781 1.671 -71.079 1.00 44.59 72 ILE A N 1
ATOM 568 C CA . ILE A 1 72 ? -2.397 1.098 -72.395 1.00 44.59 72 ILE A CA 1
ATOM 569 C C . ILE A 1 72 ? -2.936 -0.279 -72.819 1.00 44.59 72 ILE A C 1
ATOM 571 O O . ILE A 1 72 ? -2.484 -1.328 -72.317 1.00 44.59 72 ILE A O 1
#

pLDDT: mean 78.16, std 19.71, range [39.47, 96.56]